Protein AF-A0A3B4X5S6-F1 (afdb_monomer)

Sequence (163 aa):
TFSVDVCCIADQQNKSTLPSPKETIKGNIKTVTEYKIDDDGKKFKIVRTFKIETRKASKAVARRKNWKKFGNSEFDAPGPNVATTTVSDDVFMTFISSKEDLNAQDQDEDPMNKLKGQKIVSCRICKGDHWTTRCPYKDTLGPMQKELAEQLGLSTGDKDKPA

InterPro domains:
  IPR024675 Eukaryotic translation initiation factor 3 subunit G, N-terminal [PF12353] (23-141)
  IPR024675 Eukaryotic translation initiation factor 3 subunit G, N-terminal [cd12933] (27-139)

Solvent-accessible surface area (backbone atoms only — not comparable to full-atom values): 11046 Å² total; per-residue (Å²): 118,75,51,77,50,78,44,78,56,92,72,85,88,83,93,84,77,78,69,77,70,46,78,48,76,60,87,51,36,40,37,41,41,40,62,50,70,48,97,88,69,49,44,35,38,40,38,38,40,41,63,65,76,92,73,92,66,55,73,71,55,51,56,61,73,68,54,81,60,59,77,99,44,48,86,57,69,93,71,90,47,80,92,82,48,76,84,82,79,92,77,88,80,86,87,73,96,53,83,74,62,74,56,49,77,72,55,77,77,42,74,68,67,74,48,77,81,54,84,85,45,62,14,82,84,78,72,43,87,38,57,60,93,70,46,91,55,62,82,78,47,53,85,62,45,59,65,53,35,64,77,66,71,62,84,81,81,83,80,85,78,82,134

Nearest PDB structures (foldseek):
  3a3d-assembly1_A  TM=5.531E-01  e=5.990E-01  Haemophilus influenzae
  7t3c-assembly1_C  TM=4.407E-01  e=3.693E-01  Homo sapiens
  3a3e-assembly1_A  TM=5.454E-01  e=8.103E-01  Haemophilus influenzae
  7t3b-assembly1_C  TM=4.573E-01  e=5.308E-01  Homo sapiens

pLDDT: mean 73.04, std 13.9, range [35.5, 95.25]

Radius of gyration: 37.75 Å; Cα contacts (8 Å, |Δi|>4): 130; chains: 1; bounding box: 93×39×82 Å

Mean predicted aligned error: 19.36 Å

Foldseek 3Di:
DKDKDKDFDPDDDDPDDFDDWDWDDDPQKIWIWGWDADPVRTIIIIIIIDGRDDDDDDPVVVVVLPDQDDDPCNVPDRDDDPVHDDDDDDDDDDDDPDPVVVCVVVPVPDVVVVCPPDLPDAAPQPRDSDDVVPDPCVVVSVVVCVVVCVVVVDDDDDDDDDD

Secondary structure (DSSP, 8-state):
-EEEEEEE-------S-PPPPEEEEETTEEEEEEEEE-TTS-EEEEEEEEE-------HHHHHHHTPPP-GGGTTPPSS--TTT-PPPP-------SSSGGGGHHHHTT-HHHHTTTS-----TTT-SSS-GGG-TTTTTSHHHHHHHHHHHT----------

Structure (mmCIF, N/CA/C/O backbone):
data_AF-A0A3B4X5S6-F1
#
_entry.id   AF-A0A3B4X5S6-F1
#
loop_
_atom_site.group_PDB
_atom_site.id
_atom_site.type_symbol
_atom_site.label_atom_id
_atom_site.label_alt_id
_atom_site.label_comp_id
_atom_site.label_asym_id
_atom_site.label_entity_id
_atom_site.label_seq_id
_atom_site.pdbx_PDB_ins_code
_atom_site.Cartn_x
_atom_site.Cartn_y
_atom_site.Cartn_z
_atom_site.occupancy
_atom_site.B_iso_or_equiv
_atom_site.auth_seq_id
_atom_site.auth_comp_id
_atom_site.auth_asym_id
_atom_site.auth_atom_id
_atom_site.pdbx_PDB_model_num
ATOM 1 N N . THR A 1 1 ? -2.498 8.653 4.731 1.00 51.62 1 THR A N 1
ATOM 2 C CA . THR A 1 1 ? -1.125 8.756 5.255 1.00 51.62 1 THR A CA 1
ATOM 3 C C . THR A 1 1 ? -1.082 8.043 6.579 1.00 51.62 1 THR A C 1
ATOM 5 O O . THR A 1 1 ? -1.880 8.372 7.451 1.00 51.62 1 THR A O 1
ATOM 8 N N . PHE A 1 2 ? -0.259 7.008 6.672 1.00 57.34 2 PHE A N 1
ATOM 9 C CA . PHE A 1 2 ? -0.044 6.231 7.887 1.00 57.34 2 PHE A CA 1
ATOM 10 C C . PHE A 1 2 ? 1.365 6.588 8.352 1.00 57.34 2 PHE A C 1
ATOM 12 O O . PHE A 1 2 ? 2.281 6.531 7.539 1.00 57.34 2 PHE A O 1
ATOM 19 N N . SER A 1 3 ? 1.514 7.023 9.603 1.00 65.69 3 SER A N 1
ATOM 20 C CA . SER A 1 3 ? 2.824 7.324 10.192 1.00 65.69 3 SER A CA 1
ATOM 21 C C . SER A 1 3 ? 3.085 6.353 11.329 1.00 65.69 3 SER A C 1
ATOM 23 O O . SER A 1 3 ? 2.175 6.061 12.118 1.00 65.69 3 SER A O 1
ATOM 25 N N . VAL A 1 4 ? 4.311 5.844 11.386 1.00 69.88 4 VAL A N 1
ATOM 26 C CA . VAL A 1 4 ? 4.790 4.999 12.475 1.00 69.88 4 VAL A CA 1
ATOM 27 C C . VAL A 1 4 ? 5.937 5.734 13.140 1.00 69.88 4 VAL A C 1
ATOM 29 O O . VAL A 1 4 ? 7.016 5.844 12.570 1.00 69.88 4 VAL A O 1
ATOM 32 N N . ASP A 1 5 ? 5.690 6.223 14.349 1.00 73.75 5 ASP A N 1
ATOM 33 C CA . ASP A 1 5 ? 6.695 6.902 15.154 1.00 73.75 5 ASP A CA 1
ATOM 34 C C . ASP A 1 5 ? 7.225 5.917 16.200 1.00 73.75 5 ASP A C 1
ATOM 36 O O . ASP A 1 5 ? 6.476 5.415 17.049 1.00 73.75 5 ASP A O 1
ATOM 40 N N . VAL A 1 6 ? 8.522 5.613 16.122 1.00 76.00 6 VAL A N 1
ATOM 41 C CA . VAL A 1 6 ? 9.223 4.769 17.095 1.00 76.00 6 VAL A CA 1
ATOM 42 C C . VAL A 1 6 ? 10.006 5.676 18.032 1.00 76.00 6 VAL A C 1
ATOM 44 O O . VAL A 1 6 ? 10.913 6.386 17.610 1.00 76.00 6 VAL A O 1
ATOM 47 N N . CYS A 1 7 ? 9.650 5.661 19.315 1.00 65.88 7 CYS A N 1
ATOM 48 C CA . CYS A 1 7 ? 10.346 6.431 20.340 1.00 65.88 7 CYS A CA 1
ATOM 49 C C . CYS A 1 7 ? 11.068 5.481 21.301 1.00 65.88 7 CYS A C 1
ATOM 51 O O . CYS A 1 7 ? 10.441 4.608 21.915 1.00 65.88 7 CYS A O 1
ATOM 53 N N . CYS A 1 8 ? 12.384 5.656 21.433 1.00 63.84 8 CYS A N 1
ATOM 54 C CA . CYS A 1 8 ? 13.185 4.986 22.452 1.00 63.84 8 CYS A CA 1
ATOM 55 C C . CYS A 1 8 ? 12.825 5.557 23.825 1.00 63.84 8 CYS A C 1
ATOM 57 O O . CYS A 1 8 ? 12.979 6.756 24.057 1.00 63.84 8 CYS A O 1
ATOM 59 N N . ILE A 1 9 ? 12.355 4.706 24.738 1.00 64.19 9 ILE A N 1
ATOM 60 C CA . ILE A 1 9 ? 12.080 5.124 26.112 1.00 64.19 9 ILE A CA 1
ATOM 61 C C . ILE A 1 9 ? 13.329 4.832 26.939 1.00 64.19 9 ILE A C 1
ATOM 63 O O . ILE A 1 9 ? 13.628 3.677 27.243 1.00 64.19 9 ILE A O 1
ATOM 67 N N . ALA A 1 10 ? 14.056 5.887 27.301 1.00 49.38 10 ALA A N 1
ATOM 68 C CA . ALA A 1 10 ? 15.126 5.818 28.284 1.00 49.38 10 ALA A CA 1
ATOM 69 C C . ALA A 1 10 ? 14.508 5.908 29.685 1.00 49.38 10 ALA A C 1
ATOM 71 O O . ALA A 1 10 ? 14.438 6.988 30.258 1.00 49.38 10 ALA A O 1
ATOM 72 N N . ASP A 1 11 ? 14.015 4.789 30.217 1.00 50.94 11 ASP A N 1
ATOM 73 C CA . ASP A 1 11 ? 13.580 4.738 31.614 1.00 50.94 11 ASP A CA 1
ATOM 74 C C . ASP A 1 11 ? 14.109 3.476 32.301 1.00 50.94 11 ASP A C 1
ATOM 76 O O . ASP A 1 11 ? 13.905 2.341 31.845 1.00 50.94 11 ASP A O 1
ATOM 80 N N . GLN A 1 12 ? 14.872 3.709 33.368 1.00 53.72 12 GLN A N 1
ATOM 81 C CA . GLN A 1 12 ? 15.452 2.686 34.221 1.00 53.72 12 GLN A CA 1
ATOM 82 C C . GLN A 1 12 ? 14.359 2.128 35.148 1.00 53.72 12 GLN A C 1
ATOM 84 O O . GLN A 1 12 ? 13.557 2.868 35.692 1.00 53.72 12 GLN A O 1
ATOM 89 N N . GLN A 1 13 ? 14.402 0.810 35.383 1.00 49.31 13 GLN A N 1
ATOM 90 C CA . GLN A 1 13 ? 13.633 0.068 36.400 1.00 49.31 13 GLN A CA 1
ATOM 91 C C . GLN A 1 13 ? 12.152 -0.237 36.081 1.00 49.31 13 GLN A C 1
ATOM 93 O O . GLN A 1 13 ? 11.245 0.453 36.516 1.00 49.31 13 GLN A O 1
ATOM 98 N N . ASN A 1 14 ? 11.899 -1.361 35.391 1.00 45.72 14 ASN A N 1
ATOM 99 C CA . ASN A 1 14 ? 11.035 -2.460 35.878 1.00 45.72 14 ASN A CA 1
ATOM 100 C C . ASN A 1 14 ? 11.025 -3.592 34.832 1.00 45.72 14 ASN A C 1
ATOM 102 O O . ASN A 1 14 ? 10.677 -3.369 33.666 1.00 45.72 14 ASN A O 1
ATOM 106 N N . LYS A 1 15 ? 11.455 -4.793 35.218 1.00 52.50 15 LYS A N 1
ATOM 107 C CA . LYS A 1 15 ? 11.679 -5.942 34.333 1.00 52.50 15 LYS A CA 1
ATOM 108 C C . LYS A 1 15 ? 10.657 -7.029 34.674 1.00 52.50 15 LYS A C 1
ATOM 110 O O . LYS A 1 15 ? 11.014 -7.971 35.364 1.00 52.50 15 LYS A O 1
ATOM 115 N N . SER A 1 16 ? 9.404 -6.906 34.226 1.00 58.06 16 SER A N 1
ATOM 116 C CA . SER A 1 16 ? 8.506 -8.081 34.231 1.00 58.06 16 SER A CA 1
ATOM 117 C C . SER A 1 16 ? 7.256 -8.024 33.351 1.00 58.06 16 SER A C 1
ATOM 119 O O . SER A 1 16 ? 6.794 -9.090 32.970 1.00 58.06 16 SER A O 1
ATOM 121 N N . THR A 1 17 ? 6.727 -6.870 32.934 1.00 62.66 17 THR A N 1
ATOM 122 C CA . THR A 1 17 ? 5.518 -6.876 32.078 1.00 62.66 17 THR A CA 1
ATOM 123 C C . THR A 1 17 ? 5.406 -5.628 31.213 1.00 62.66 17 THR A C 1
ATOM 125 O O . THR A 1 17 ? 5.401 -4.508 31.725 1.00 62.66 17 THR A O 1
ATOM 128 N N . LEU A 1 18 ? 5.305 -5.816 29.893 1.00 72.50 18 LEU A N 1
ATOM 129 C CA . LEU A 1 18 ? 4.923 -4.752 28.963 1.00 72.50 18 LEU A CA 1
ATOM 130 C C . LEU A 1 18 ? 3.411 -4.495 29.081 1.00 72.50 18 LEU A C 1
ATOM 132 O O . LEU A 1 18 ? 2.645 -5.449 29.230 1.00 72.50 18 LEU A O 1
ATOM 136 N N . PRO A 1 19 ? 2.955 -3.232 29.034 1.00 77.31 19 PRO A N 1
ATOM 137 C CA . PRO A 1 19 ? 1.531 -2.934 29.072 1.00 77.31 19 PRO A CA 1
ATOM 138 C C . PRO A 1 19 ? 0.845 -3.413 27.785 1.00 77.31 19 PRO A C 1
ATOM 140 O O . PRO A 1 19 ? 1.414 -3.320 26.696 1.00 77.31 19 PRO A O 1
ATOM 143 N N . SER A 1 20 ? -0.399 -3.884 27.917 1.00 74.19 20 SER A N 1
ATOM 144 C CA . SER A 1 20 ? -1.230 -4.274 26.772 1.00 74.19 20 SER A CA 1
ATOM 145 C C . SER A 1 20 ? -1.388 -3.106 25.781 1.00 74.19 20 SER A C 1
ATOM 147 O O . SER A 1 20 ? -1.470 -1.950 26.228 1.00 74.19 20 SER A O 1
ATOM 149 N N . PRO A 1 21 ? -1.433 -3.366 24.459 1.00 78.38 21 PRO A N 1
ATOM 150 C CA . PRO A 1 21 ? -1.645 -2.333 23.453 1.00 78.38 21 PRO A CA 1
ATOM 151 C C . PRO A 1 21 ? -2.886 -1.487 23.752 1.00 78.38 21 PRO A C 1
ATOM 153 O O . PRO A 1 21 ? -3.951 -2.006 24.085 1.00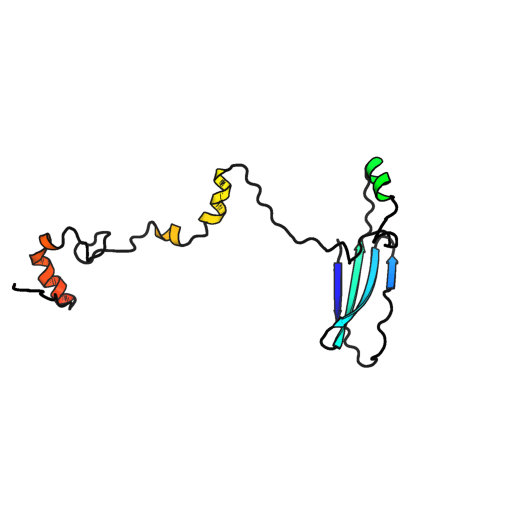 78.38 21 PRO A O 1
ATOM 156 N N . LYS A 1 22 ? -2.752 -0.165 23.625 1.00 82.75 22 LYS A N 1
ATOM 157 C CA . LYS A 1 22 ? -3.858 0.780 23.826 1.00 82.75 22 LYS A CA 1
ATOM 158 C C . LYS A 1 22 ? -4.281 1.369 22.491 1.00 82.75 22 LYS A C 1
ATOM 160 O O . LYS A 1 22 ? -3.449 1.896 21.751 1.00 82.75 22 LYS A O 1
ATOM 165 N N . GLU A 1 23 ? -5.580 1.338 22.218 1.00 81.81 23 GLU A N 1
ATOM 166 C CA . GLU A 1 23 ? -6.182 2.018 21.073 1.00 81.81 23 GLU A CA 1
ATOM 167 C C . GLU A 1 23 ? -6.923 3.271 21.543 1.00 81.81 23 GLU A C 1
ATOM 169 O O . GLU A 1 23 ? -7.688 3.235 22.504 1.00 81.81 23 GLU A O 1
ATOM 174 N N . THR A 1 24 ? -6.697 4.406 20.886 1.00 82.94 24 THR A N 1
ATOM 175 C CA . THR A 1 24 ? -7.439 5.648 21.143 1.00 82.94 24 THR A CA 1
ATOM 176 C C . THR A 1 24 ? -7.940 6.208 19.820 1.00 82.94 24 THR A C 1
ATOM 178 O O . THR A 1 24 ? -7.179 6.313 18.861 1.00 82.94 24 THR A O 1
ATOM 181 N N . ILE A 1 25 ? -9.217 6.581 19.762 1.00 82.62 25 ILE A N 1
ATOM 182 C CA . ILE A 1 25 ? -9.838 7.189 18.581 1.00 82.62 25 ILE A CA 1
ATOM 183 C C . ILE A 1 25 ? -10.207 8.626 18.946 1.00 82.62 25 ILE A C 1
ATOM 185 O O . ILE A 1 25 ? -11.036 8.852 19.824 1.00 82.62 25 ILE A O 1
ATOM 189 N N . LYS A 1 26 ? -9.569 9.601 18.294 1.00 83.50 26 LYS A N 1
ATOM 190 C CA . LYS A 1 26 ? -9.871 11.031 18.433 1.00 83.50 26 LYS A CA 1
ATOM 191 C C . LYS A 1 26 ? -10.362 11.555 17.087 1.00 83.50 26 LYS A C 1
ATOM 193 O O . LYS A 1 26 ? -9.567 11.873 16.203 1.00 83.50 26 LYS A O 1
ATOM 198 N N . GLY A 1 27 ? -11.683 11.614 16.920 1.00 84.31 27 GLY A N 1
ATOM 199 C CA . GLY A 1 27 ? -12.312 12.029 15.665 1.00 84.31 27 GLY A CA 1
ATOM 200 C C . GLY A 1 27 ? -11.901 11.125 14.499 1.00 84.31 27 GLY A C 1
ATOM 201 O O . GLY A 1 27 ? -12.134 9.921 14.534 1.00 84.31 27 GLY A O 1
ATOM 202 N N . ASN A 1 28 ? -11.245 11.703 13.491 1.00 80.56 28 ASN A N 1
ATOM 203 C CA . ASN A 1 28 ? -10.793 10.989 12.291 1.00 80.56 28 ASN A CA 1
ATOM 204 C C . ASN A 1 28 ? -9.401 10.354 12.438 1.00 80.56 28 ASN A C 1
ATOM 206 O O . ASN A 1 28 ? -8.832 9.906 11.446 1.00 80.56 28 ASN A O 1
ATOM 210 N N . ILE A 1 29 ? -8.812 10.344 13.635 1.00 82.94 29 ILE A N 1
ATOM 211 C CA . ILE A 1 29 ? -7.480 9.783 13.868 1.00 82.94 29 ILE A CA 1
ATOM 212 C C . ILE A 1 29 ? -7.589 8.638 14.877 1.00 82.94 29 ILE A C 1
ATOM 214 O O . ILE A 1 29 ? -7.980 8.848 16.025 1.00 82.94 29 ILE A O 1
ATOM 218 N N . LYS A 1 30 ? -7.232 7.423 14.450 1.00 83.25 30 LYS A N 1
ATOM 219 C CA . LYS A 1 30 ? -7.025 6.266 15.330 1.00 83.25 30 LYS A CA 1
ATOM 220 C C . LYS A 1 30 ? -5.531 6.156 15.632 1.00 83.25 30 LYS A C 1
ATOM 222 O O . LYS A 1 30 ? -4.720 6.106 14.717 1.00 83.25 30 LYS A O 1
ATOM 227 N N . THR A 1 31 ? -5.164 6.100 16.903 1.00 85.62 31 THR A N 1
ATOM 228 C CA . THR A 1 31 ? -3.782 5.914 17.356 1.00 85.62 31 THR A CA 1
ATOM 229 C C . THR A 1 31 ? -3.690 4.604 18.124 1.00 85.62 31 THR A C 1
ATOM 231 O O . THR A 1 31 ? -4.435 4.391 19.081 1.00 85.62 31 THR A O 1
ATOM 234 N N . VAL A 1 32 ? -2.781 3.725 17.710 1.00 84.44 32 VAL A N 1
ATOM 235 C CA . VAL A 1 32 ? -2.487 2.453 18.380 1.00 84.44 32 VAL A CA 1
ATOM 236 C C . VAL A 1 32 ? -1.097 2.557 18.991 1.00 84.44 32 VAL A C 1
ATOM 238 O O . VAL A 1 32 ? -0.130 2.830 18.283 1.00 84.44 32 VAL A O 1
ATOM 241 N N . THR A 1 33 ? -1.002 2.376 20.307 1.00 85.44 33 THR A N 1
ATOM 242 C CA . THR A 1 33 ? 0.264 2.404 21.048 1.00 85.44 33 THR A CA 1
ATOM 243 C C . THR A 1 33 ? 0.620 1.000 21.515 1.00 85.44 33 THR A C 1
ATOM 245 O O . THR A 1 33 ? -0.126 0.402 22.288 1.00 85.44 33 THR A O 1
ATOM 248 N N . GLU A 1 34 ? 1.772 0.504 21.074 1.00 84.81 34 GLU A N 1
ATOM 249 C CA . GLU A 1 34 ? 2.340 -0.797 21.432 1.00 84.81 34 GLU A CA 1
ATOM 250 C C . GLU A 1 34 ? 3.742 -0.596 22.026 1.00 84.81 34 GLU A C 1
ATOM 252 O O . GLU A 1 34 ? 4.453 0.336 21.651 1.00 84.81 34 GLU A O 1
ATOM 257 N N . TYR A 1 35 ? 4.144 -1.457 22.957 1.00 86.44 35 TYR A N 1
ATOM 258 C CA . TYR A 1 35 ? 5.482 -1.446 23.546 1.00 86.44 35 TYR A CA 1
ATOM 259 C C . TYR A 1 35 ? 6.169 -2.767 23.225 1.00 86.44 35 TY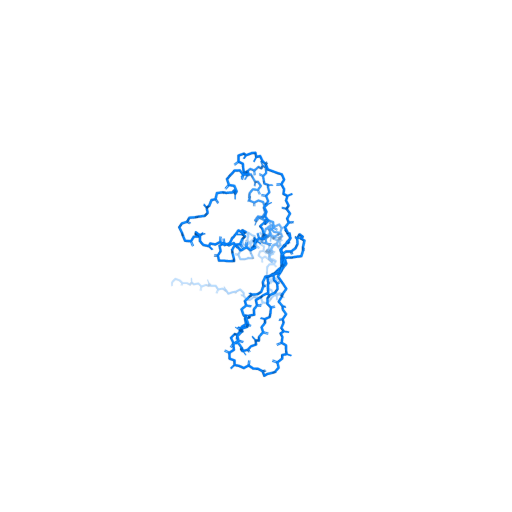R A C 1
ATOM 261 O O . TYR A 1 35 ? 5.555 -3.822 23.372 1.00 86.44 35 TYR A O 1
ATOM 269 N N . LYS A 1 36 ? 7.432 -2.710 22.807 1.00 83.06 36 LYS A N 1
ATOM 270 C CA . LYS A 1 36 ? 8.260 -3.888 22.533 1.00 83.06 36 LYS A CA 1
ATOM 271 C C . LYS A 1 36 ? 9.640 -3.727 23.168 1.00 83.06 36 LYS A C 1
ATOM 273 O O . LYS A 1 36 ? 10.068 -2.614 23.477 1.00 83.06 36 LYS A O 1
ATOM 278 N N . ILE A 1 37 ? 10.291 -4.858 23.416 1.00 85.44 37 ILE A N 1
ATOM 279 C CA . ILE A 1 37 ? 11.672 -4.937 23.896 1.00 85.44 37 ILE A CA 1
ATOM 280 C C . ILE A 1 37 ? 12.495 -5.512 22.749 1.00 85.44 37 ILE A C 1
ATOM 282 O O . ILE A 1 37 ? 12.077 -6.502 22.154 1.00 85.44 37 ILE A O 1
ATOM 286 N N . ASP A 1 38 ? 13.599 -4.849 22.430 1.00 81.94 38 ASP A N 1
ATOM 287 C CA . ASP A 1 38 ? 14.546 -5.275 21.401 1.00 81.94 38 ASP A CA 1
ATOM 288 C C . ASP A 1 38 ? 15.529 -6.318 21.952 1.00 81.94 38 ASP A C 1
ATOM 290 O O . ASP A 1 38 ? 15.626 -6.488 23.172 1.00 81.94 38 ASP A O 1
ATOM 294 N N . ASP A 1 39 ? 16.302 -6.961 21.080 1.00 80.69 39 ASP A N 1
ATOM 295 C CA . ASP A 1 39 ? 17.268 -8.003 21.468 1.00 80.69 39 ASP A CA 1
ATOM 296 C C . ASP A 1 39 ? 18.364 -7.470 22.421 1.00 80.69 39 ASP A C 1
ATOM 298 O O . ASP A 1 39 ? 18.837 -8.183 23.307 1.00 80.69 39 ASP A O 1
ATOM 302 N N . ASP A 1 40 ? 18.675 -6.171 22.338 1.00 82.00 40 ASP A N 1
ATOM 303 C CA . ASP A 1 40 ? 19.562 -5.430 23.255 1.00 82.00 40 ASP A CA 1
ATOM 304 C C . ASP A 1 40 ? 18.946 -5.158 24.649 1.00 82.00 40 ASP A C 1
ATOM 306 O O . ASP A 1 40 ? 19.550 -4.498 25.500 1.00 82.00 40 ASP A O 1
ATOM 310 N N . GLY A 1 41 ? 17.694 -5.560 24.889 1.00 77.62 41 GLY A N 1
ATOM 311 C CA . GLY A 1 41 ? 16.948 -5.248 26.112 1.00 77.62 41 GLY A CA 1
ATOM 312 C C . GLY A 1 41 ? 16.425 -3.806 26.192 1.00 77.62 41 GLY A C 1
ATOM 313 O O . GLY A 1 41 ? 15.887 -3.400 27.228 1.00 77.62 41 GLY A O 1
ATOM 314 N N . LYS A 1 42 ? 16.546 -3.021 25.114 1.00 83.06 42 LYS A N 1
ATOM 315 C CA . LYS A 1 42 ? 16.005 -1.655 25.024 1.00 83.06 42 LYS A CA 1
ATOM 316 C C . LYS A 1 42 ? 14.494 -1.689 24.798 1.00 83.06 42 LYS A C 1
ATOM 318 O O . LYS A 1 42 ? 13.995 -2.442 23.968 1.00 83.06 42 LYS A O 1
ATOM 323 N N . LYS A 1 43 ? 13.753 -0.843 25.518 1.00 82.50 43 LYS A N 1
ATOM 324 C CA . LYS A 1 43 ? 12.299 -0.691 25.357 1.00 82.50 43 LYS A CA 1
ATOM 325 C C . LYS A 1 43 ? 11.991 0.394 24.330 1.00 82.50 43 LYS A C 1
ATOM 327 O O . LYS A 1 43 ? 12.434 1.534 24.475 1.00 82.50 43 LYS A O 1
ATOM 332 N N . PHE A 1 44 ? 11.162 0.068 23.347 1.00 84.56 44 PHE A N 1
ATOM 333 C CA . PHE A 1 44 ? 10.666 1.030 22.372 1.00 84.56 44 PHE A CA 1
ATOM 334 C C . PHE A 1 44 ? 9.141 1.072 22.361 1.00 84.56 44 PHE A C 1
ATOM 336 O O . PHE A 1 44 ? 8.447 0.063 22.515 1.00 84.56 44 PHE A O 1
ATOM 343 N N . LYS A 1 45 ? 8.619 2.288 22.201 1.00 82.62 45 LYS A N 1
ATOM 344 C CA . LYS A 1 45 ? 7.195 2.556 22.027 1.00 82.62 45 LYS A CA 1
ATOM 345 C C . LYS A 1 45 ? 6.923 2.762 20.549 1.00 82.62 45 LYS A C 1
ATOM 347 O O . LYS A 1 45 ? 7.484 3.667 19.936 1.00 82.62 45 LYS A O 1
ATOM 352 N N . ILE A 1 46 ? 6.033 1.945 20.009 1.00 82.12 46 ILE A N 1
ATOM 353 C CA . ILE A 1 46 ? 5.546 2.041 18.640 1.00 82.12 46 ILE A CA 1
ATOM 354 C C . ILE A 1 46 ? 4.205 2.765 18.691 1.00 82.12 46 ILE A C 1
ATOM 356 O O . ILE A 1 46 ? 3.220 2.237 19.216 1.00 82.12 46 ILE A O 1
ATOM 360 N N . VAL A 1 47 ? 4.160 3.979 18.149 1.00 83.50 47 VAL A N 1
ATOM 361 C CA . VAL A 1 47 ? 2.917 4.734 17.984 1.00 83.50 47 VAL A CA 1
ATOM 362 C C . VAL A 1 47 ? 2.530 4.694 16.514 1.00 83.50 47 VAL A C 1
ATOM 364 O O . VAL A 1 47 ? 3.203 5.270 15.665 1.00 83.50 47 VAL A O 1
ATOM 367 N N . ARG A 1 48 ? 1.437 3.996 16.202 1.00 82.69 48 ARG A N 1
ATOM 368 C CA . ARG A 1 48 ? 0.875 3.940 14.848 1.00 82.69 48 ARG A CA 1
ATOM 369 C C . ARG A 1 48 ? -0.321 4.871 14.758 1.00 82.69 48 ARG A C 1
ATOM 371 O O . ARG A 1 48 ? -1.290 4.696 15.499 1.00 82.69 48 ARG A O 1
ATOM 378 N N . THR A 1 49 ? -0.268 5.828 13.839 1.00 79.94 49 THR A N 1
ATOM 379 C CA . THR A 1 49 ? -1.341 6.806 13.635 1.00 79.94 49 THR A CA 1
ATOM 380 C C . THR A 1 49 ? -2.029 6.580 12.291 1.00 79.94 49 THR A C 1
ATOM 382 O O . THR A 1 49 ? -1.405 6.589 11.230 1.00 79.94 49 THR A O 1
ATOM 385 N N . PHE A 1 50 ? -3.344 6.394 12.353 1.00 81.12 50 PHE A N 1
ATOM 386 C CA . PHE A 1 50 ? -4.236 6.046 11.256 1.00 81.12 50 PHE A CA 1
ATOM 387 C C . PHE A 1 50 ? -5.216 7.193 11.004 1.00 81.12 50 PHE A C 1
ATOM 389 O O . PHE A 1 50 ? -6.040 7.506 11.863 1.00 81.12 50 PHE A O 1
ATOM 396 N N . LYS A 1 51 ? -5.175 7.800 9.814 1.00 81.56 51 LYS A N 1
ATOM 397 C CA . LYS A 1 51 ? -6.188 8.778 9.388 1.00 81.56 51 LYS A CA 1
ATOM 398 C C . LYS A 1 51 ? -7.374 8.052 8.747 1.00 81.56 51 LYS A C 1
ATOM 400 O O . LYS A 1 51 ? -7.235 7.463 7.677 1.00 81.56 51 LYS A O 1
ATOM 405 N N . ILE A 1 52 ? -8.532 8.109 9.394 1.00 80.94 52 ILE A N 1
ATOM 406 C CA . ILE A 1 52 ? -9.805 7.583 8.900 1.00 80.94 52 ILE A CA 1
ATOM 407 C C . ILE A 1 52 ? -10.373 8.594 7.901 1.00 80.94 52 ILE A C 1
ATOM 409 O O . ILE A 1 52 ? -10.789 9.690 8.270 1.00 80.94 52 ILE A O 1
ATOM 413 N N . GLU A 1 53 ? -10.374 8.229 6.621 1.00 81.88 53 GLU A N 1
ATOM 414 C CA . GLU A 1 53 ? -10.954 9.029 5.542 1.00 81.88 53 GLU A CA 1
ATOM 415 C C . GLU A 1 53 ? -12.114 8.256 4.903 1.00 81.88 53 GLU A C 1
ATOM 417 O O . GLU A 1 53 ? -11.937 7.170 4.346 1.00 81.88 53 GLU A O 1
ATOM 422 N N . THR A 1 54 ? -13.323 8.809 4.980 1.00 80.06 54 THR A N 1
ATOM 423 C CA . THR A 1 54 ? -14.510 8.251 4.330 1.00 80.06 54 THR A CA 1
ATOM 424 C C . THR A 1 54 ? -14.559 8.689 2.872 1.00 80.06 54 THR A C 1
ATOM 426 O O . THR A 1 54 ? -14.821 9.846 2.557 1.00 80.06 54 THR A O 1
ATOM 429 N N . ARG A 1 55 ? -14.345 7.742 1.954 1.00 84.06 55 ARG A N 1
ATOM 430 C CA . ARG A 1 55 ? -14.515 7.967 0.512 1.00 84.06 55 ARG A CA 1
ATOM 431 C C . ARG A 1 55 ? -15.828 7.379 0.022 1.00 84.06 55 ARG A C 1
ATOM 433 O O . ARG A 1 55 ? -16.178 6.248 0.365 1.00 84.06 55 ARG A O 1
ATOM 440 N N . LYS A 1 56 ? -16.533 8.136 -0.822 1.00 89.75 56 LYS A N 1
ATOM 441 C CA . LYS A 1 56 ? -17.723 7.643 -1.521 1.00 89.75 56 LYS A CA 1
ATOM 442 C C . LYS A 1 56 ? -17.313 6.516 -2.469 1.00 89.75 56 LYS A C 1
ATOM 444 O O . LYS A 1 56 ? -16.326 6.626 -3.190 1.00 89.75 56 LYS A O 1
ATOM 449 N N . ALA A 1 57 ? -18.078 5.433 -2.453 1.00 88.88 57 ALA A N 1
ATOM 450 C CA . ALA A 1 57 ? -17.888 4.281 -3.321 1.00 88.88 57 ALA A CA 1
ATOM 451 C C . ALA A 1 57 ? -19.233 3.872 -3.929 1.00 88.88 57 ALA A C 1
ATOM 45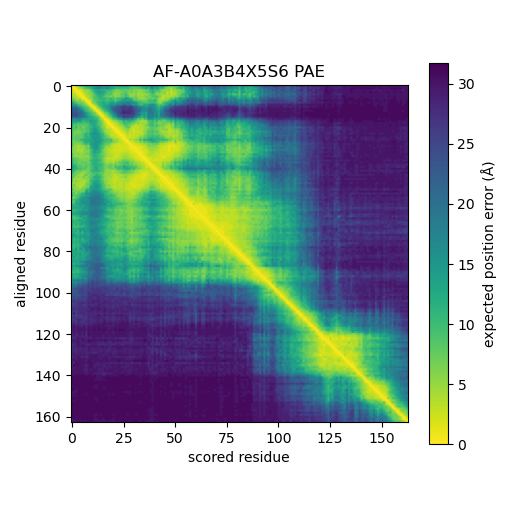3 O O . ALA A 1 57 ? -20.292 4.224 -3.407 1.00 88.88 57 ALA A O 1
ATOM 454 N N . SER A 1 58 ? -19.200 3.114 -5.025 1.00 95.25 58 SER A N 1
ATOM 455 C CA . SER A 1 58 ? -20.422 2.594 -5.641 1.00 95.25 58 SER A CA 1
ATOM 456 C C . SER A 1 58 ? -21.178 1.663 -4.684 1.00 95.25 58 SER A C 1
ATOM 458 O O . SER A 1 58 ? -20.588 1.027 -3.804 1.00 95.25 58 SER A O 1
ATOM 460 N N . LYS A 1 59 ? -22.497 1.530 -4.880 1.00 93.31 59 LYS A N 1
ATOM 461 C CA . LYS A 1 59 ? -23.369 0.694 -4.033 1.00 93.31 59 LYS A CA 1
ATOM 462 C C . LYS A 1 59 ? -22.864 -0.751 -3.913 1.00 93.31 59 LYS A C 1
ATOM 464 O O . LYS A 1 59 ? -22.908 -1.339 -2.835 1.00 93.31 59 LYS A O 1
ATOM 469 N N . ALA A 1 60 ? -22.336 -1.310 -5.004 1.00 93.94 60 ALA A N 1
ATOM 470 C CA . ALA A 1 60 ? -21.766 -2.656 -5.022 1.00 93.94 60 ALA A CA 1
ATOM 471 C C . ALA A 1 60 ? -20.480 -2.769 -4.182 1.00 93.94 60 ALA A C 1
ATOM 473 O O . ALA A 1 60 ? -20.308 -3.749 -3.458 1.00 93.94 60 ALA A O 1
ATOM 474 N N . VAL A 1 61 ? -19.597 -1.764 -4.239 1.00 92.88 61 VAL A N 1
ATOM 475 C CA . VAL A 1 61 ? -18.357 -1.736 -3.446 1.00 92.88 61 VAL A CA 1
ATOM 476 C C . VAL A 1 61 ? -18.669 -1.568 -1.962 1.00 92.88 61 VAL A C 1
ATOM 478 O O . VAL A 1 61 ? -18.111 -2.296 -1.146 1.00 92.88 61 VAL A O 1
ATOM 481 N N . ALA A 1 62 ? -19.591 -0.668 -1.612 1.00 89.31 62 ALA A N 1
ATOM 482 C CA . ALA A 1 62 ? -20.014 -0.464 -0.228 1.00 89.31 62 ALA A CA 1
ATOM 483 C C . ALA A 1 62 ? -20.571 -1.755 0.392 1.00 89.31 62 ALA A C 1
ATOM 485 O O . ALA A 1 62 ? -20.191 -2.124 1.499 1.00 89.31 62 ALA A O 1
ATOM 486 N N . ARG A 1 63 ? -21.396 -2.498 -0.361 1.00 91.25 63 ARG A N 1
ATOM 487 C CA . ARG A 1 63 ? -21.925 -3.793 0.082 1.00 91.25 63 ARG A CA 1
ATOM 488 C C . ARG A 1 63 ? -20.818 -4.808 0.376 1.00 91.25 63 ARG A C 1
ATOM 490 O O . ARG A 1 63 ? -20.879 -5.458 1.411 1.00 91.25 63 ARG A O 1
ATOM 497 N N . ARG A 1 64 ? -19.808 -4.923 -0.497 1.00 92.94 64 ARG A N 1
ATOM 498 C CA . ARG A 1 64 ? -18.681 -5.855 -0.299 1.00 92.94 64 ARG A CA 1
ATOM 499 C C . ARG A 1 64 ? -17.774 -5.461 0.865 1.00 92.94 64 ARG A C 1
ATOM 501 O O . ARG A 1 64 ? -17.287 -6.335 1.565 1.00 92.94 64 ARG A O 1
ATOM 508 N N . LYS A 1 65 ? -17.569 -4.161 1.102 1.00 88.56 65 LYS A N 1
ATOM 509 C CA . LYS A 1 65 ? -16.765 -3.678 2.239 1.00 88.56 65 LYS A CA 1
ATOM 510 C C . LYS A 1 65 ? -17.370 -4.028 3.603 1.00 88.56 65 LYS A C 1
ATOM 512 O O . LYS A 1 65 ? -16.628 -4.117 4.571 1.00 88.56 65 LYS A O 1
ATOM 517 N N . ASN A 1 66 ? -18.685 -4.238 3.663 1.00 87.62 66 ASN A N 1
ATOM 518 C CA . ASN A 1 66 ? -19.409 -4.604 4.883 1.00 87.62 66 ASN A CA 1
ATOM 519 C C . ASN A 1 66 ? -19.586 -6.124 5.053 1.00 87.62 66 ASN A C 1
ATOM 521 O O . ASN A 1 66 ? -20.344 -6.555 5.922 1.00 87.62 66 ASN A O 1
ATOM 525 N N . TRP A 1 67 ? -18.956 -6.950 4.213 1.00 91.19 67 TRP A N 1
ATOM 526 C CA . TRP A 1 67 ? -19.002 -8.400 4.390 1.00 91.19 67 TRP A CA 1
ATOM 527 C C . TRP A 1 67 ? -18.237 -8.822 5.642 1.00 91.19 67 TRP A C 1
ATOM 529 O O . TRP A 1 67 ? -17.167 -8.294 5.943 1.00 91.19 67 TRP A O 1
ATOM 539 N N . LYS A 1 68 ? -18.807 -9.786 6.372 1.00 91.44 68 LYS A N 1
ATOM 540 C CA . LYS A 1 68 ? -18.138 -10.395 7.521 1.00 91.44 68 LYS A CA 1
ATOM 541 C C . LYS A 1 68 ? -16.880 -11.117 7.039 1.00 91.44 68 LYS A C 1
ATOM 543 O O . LYS A 1 68 ? -16.901 -11.768 5.994 1.00 91.44 68 LYS A O 1
ATOM 548 N N . LYS A 1 69 ? -15.794 -10.981 7.799 1.00 91.12 69 LYS A N 1
ATOM 549 C CA . LYS A 1 69 ? -14.576 -11.766 7.582 1.00 91.12 69 LYS A CA 1
ATOM 550 C C . LYS A 1 69 ? -14.846 -13.235 7.930 1.00 91.12 69 LYS A C 1
ATOM 552 O O . LYS A 1 69 ? -15.782 -13.528 8.669 1.00 91.12 69 LYS A O 1
ATOM 557 N N . PHE A 1 70 ? -14.049 -14.141 7.377 1.00 92.88 70 PHE A N 1
ATOM 558 C CA . PHE A 1 70 ? -14.204 -15.588 7.536 1.00 92.88 70 PHE A CA 1
ATOM 559 C C . PHE A 1 70 ? -12.835 -16.280 7.592 1.00 92.88 70 PHE A C 1
ATOM 561 O O . PHE A 1 70 ? -11.813 -15.674 7.257 1.00 92.88 70 PHE A O 1
ATOM 568 N N . GLY A 1 71 ? -12.817 -17.550 8.002 1.00 93.19 71 GLY A N 1
ATOM 569 C CA . GLY A 1 71 ? -11.591 -18.338 8.130 1.00 93.19 71 GLY A CA 1
ATOM 570 C C . GLY A 1 71 ? -10.655 -17.756 9.188 1.00 93.19 71 GLY A C 1
ATOM 571 O O . GLY A 1 71 ? -11.099 -17.308 10.242 1.00 93.19 71 GLY A O 1
ATOM 572 N N . ASN A 1 72 ? -9.359 -17.695 8.886 1.00 89.19 72 ASN A N 1
ATOM 573 C CA . ASN A 1 72 ? -8.339 -17.229 9.835 1.00 89.19 72 ASN A CA 1
ATOM 574 C C . ASN A 1 72 ? -8.492 -15.753 10.255 1.00 89.19 72 ASN A C 1
ATOM 576 O O . ASN A 1 72 ? -7.870 -15.341 11.226 1.00 89.19 72 ASN A O 1
ATOM 580 N N . SER A 1 73 ? -9.317 -14.970 9.551 1.00 87.75 73 SER A N 1
ATOM 581 C CA . SER A 1 73 ? -9.568 -13.554 9.850 1.00 87.75 73 SER A CA 1
ATOM 582 C C . SER A 1 73 ? -10.955 -13.280 10.441 1.00 87.75 73 SER A C 1
ATOM 584 O O . SER A 1 73 ? -11.349 -12.120 10.534 1.00 87.75 73 SER A O 1
ATOM 586 N N . GLU A 1 74 ? -11.723 -14.304 10.830 1.00 89.81 74 GLU A N 1
ATOM 587 C CA . GLU A 1 74 ? -13.083 -14.141 11.379 1.00 89.81 74 GLU A CA 1
ATOM 588 C C . GLU A 1 74 ? -13.135 -13.196 12.591 1.00 89.81 74 GLU A C 1
ATOM 590 O O . GLU A 1 74 ? -14.037 -12.363 12.695 1.00 89.81 74 GLU A O 1
ATOM 595 N N . PHE A 1 75 ? -12.125 -13.268 13.458 1.00 86.94 75 PHE A N 1
ATOM 596 C CA . PHE A 1 75 ? -12.027 -12.458 14.675 1.00 86.94 75 PHE A CA 1
ATOM 597 C C . PHE A 1 75 ? -11.218 -11.165 14.493 1.00 86.94 75 PHE A C 1
ATOM 599 O O . PHE A 1 75 ? -11.026 -10.415 15.451 1.00 86.94 75 PHE A O 1
ATOM 606 N N . ASP A 1 76 ? -10.750 -10.869 13.276 1.00 86.44 76 ASP A N 1
ATOM 607 C CA . ASP A 1 76 ? -9.947 -9.676 13.030 1.00 86.44 76 ASP A CA 1
ATOM 608 C C . ASP A 1 76 ? -10.810 -8.412 13.029 1.00 86.44 76 ASP A C 1
ATOM 610 O O . ASP A 1 76 ? -11.758 -8.275 12.248 1.00 86.44 76 ASP A O 1
ATOM 614 N N . ALA A 1 77 ? -10.389 -7.408 13.798 1.00 83.06 77 ALA A N 1
ATOM 615 C CA . ALA A 1 77 ? -11.052 -6.110 13.851 1.00 83.06 77 ALA A CA 1
ATOM 616 C C . ALA A 1 77 ? -11.182 -5.442 12.459 1.00 83.06 77 ALA A C 1
ATOM 618 O O . ALA A 1 77 ? -10.352 -5.669 11.567 1.00 83.06 77 ALA A O 1
ATOM 619 N N . PRO A 1 78 ? -12.204 -4.592 12.237 1.00 79.25 78 PRO A N 1
ATOM 620 C CA . PRO A 1 78 ? -12.319 -3.801 11.017 1.00 79.25 78 PRO A CA 1
ATOM 621 C C . PRO A 1 78 ? -11.093 -2.906 10.799 1.00 79.25 78 PRO A C 1
ATOM 623 O O . PRO A 1 78 ? -10.654 -2.200 11.707 1.00 79.25 78 PRO A O 1
ATOM 626 N N . GLY A 1 79 ? -10.577 -2.896 9.570 1.00 77.12 79 GLY A N 1
ATOM 627 C CA . GLY A 1 79 ? -9.382 -2.139 9.199 1.00 77.12 79 GLY A CA 1
ATOM 628 C C . GLY A 1 79 ? -8.169 -3.027 8.898 1.00 77.12 79 GLY A C 1
ATOM 629 O O . GLY A 1 79 ? -8.285 -4.255 8.900 1.00 77.12 79 GLY A O 1
ATOM 630 N N . PRO A 1 80 ? -7.027 -2.406 8.564 1.00 76.81 80 PRO A N 1
ATOM 631 C CA . PRO A 1 80 ? -5.801 -3.119 8.228 1.00 76.81 80 PRO A CA 1
ATOM 632 C C . PRO A 1 80 ? -5.231 -3.821 9.464 1.00 76.81 80 PRO A C 1
ATOM 634 O O . PRO A 1 80 ? -5.055 -3.196 10.510 1.00 76.81 80 PRO A O 1
ATOM 637 N N . ASN A 1 81 ? -4.938 -5.114 9.331 1.00 77.75 81 ASN A N 1
ATOM 638 C CA . ASN A 1 81 ? -4.226 -5.891 10.341 1.00 77.75 81 ASN A CA 1
ATOM 639 C C . ASN A 1 81 ? -2.732 -5.915 9.983 1.00 77.75 81 ASN A C 1
ATOM 641 O O . ASN A 1 81 ? -2.375 -6.168 8.832 1.00 77.75 81 ASN A O 1
ATOM 645 N N . VAL A 1 82 ? -1.862 -5.671 10.965 1.00 72.38 82 VAL A N 1
ATOM 646 C CA . VAL A 1 82 ? -0.398 -5.681 10.789 1.00 72.38 82 VAL A CA 1
ATOM 647 C C . VAL A 1 82 ? 0.132 -7.036 10.317 1.00 72.38 82 VAL A C 1
ATOM 649 O O . VAL A 1 82 ? 1.160 -7.080 9.655 1.00 72.38 82 VAL A O 1
ATOM 652 N N . ALA A 1 83 ? -0.572 -8.131 10.621 1.00 75.00 83 ALA A N 1
ATOM 653 C CA . ALA A 1 83 ? -0.196 -9.470 10.173 1.00 75.00 83 ALA A CA 1
ATOM 654 C C . ALA A 1 83 ? -0.419 -9.694 8.664 1.00 75.00 83 ALA A C 1
ATOM 656 O O . ALA A 1 83 ? 0.187 -10.588 8.086 1.00 75.00 83 ALA A O 1
ATOM 657 N N . THR A 1 84 ? -1.290 -8.907 8.022 1.00 75.06 84 THR A N 1
ATOM 658 C CA . THR A 1 84 ? -1.731 -9.142 6.633 1.00 75.06 84 THR A CA 1
ATOM 659 C C . THR A 1 84 ? -1.518 -7.950 5.708 1.00 75.06 84 THR A C 1
ATOM 661 O O . THR A 1 84 ? -1.764 -8.042 4.509 1.00 75.06 84 THR A O 1
ATOM 664 N N . THR A 1 85 ? -1.165 -6.787 6.246 1.00 76.00 85 THR A N 1
ATOM 665 C CA . THR A 1 85 ? -1.067 -5.546 5.478 1.00 76.00 85 THR A CA 1
ATOM 666 C C . THR A 1 85 ? 0.157 -4.771 5.934 1.00 76.00 85 THR A C 1
ATOM 668 O O . THR A 1 85 ? 0.182 -4.227 7.038 1.00 76.00 85 THR A O 1
ATOM 671 N N . THR A 1 86 ? 1.162 -4.712 5.067 1.00 74.94 86 THR A N 1
ATOM 672 C CA . THR A 1 86 ? 2.344 -3.861 5.216 1.00 74.94 86 THR A CA 1
ATOM 673 C C . THR A 1 86 ? 2.142 -2.540 4.478 1.00 74.94 86 THR A C 1
ATOM 675 O O . THR A 1 86 ? 1.265 -2.407 3.620 1.00 74.94 86 THR A O 1
ATOM 678 N N . VAL A 1 87 ? 2.919 -1.526 4.860 1.00 76.06 87 VAL A N 1
ATOM 679 C CA . VAL A 1 87 ? 3.009 -0.283 4.086 1.00 76.06 87 VAL A CA 1
ATOM 680 C C . VAL A 1 87 ? 3.696 -0.624 2.764 1.00 76.06 87 VAL A C 1
ATOM 682 O O . VAL A 1 87 ? 4.655 -1.389 2.769 1.00 76.06 87 VAL A O 1
ATOM 685 N N . SER A 1 88 ? 3.152 -0.132 1.653 1.00 75.75 88 SER A N 1
ATOM 686 C CA . SER A 1 88 ? 3.669 -0.399 0.310 1.00 75.75 88 SER A CA 1
ATOM 687 C C . SER A 1 88 ? 5.125 0.043 0.157 1.00 75.75 88 SER A C 1
ATOM 689 O O . SER A 1 88 ? 5.498 1.080 0.704 1.00 75.75 88 SER A O 1
ATOM 691 N N . ASP A 1 89 ? 5.889 -0.696 -0.646 1.00 82.38 89 ASP A N 1
ATOM 692 C CA . ASP A 1 89 ? 7.176 -0.242 -1.174 1.00 82.38 89 ASP A CA 1
ATOM 693 C C . ASP A 1 89 ? 6.953 0.668 -2.390 1.00 82.38 89 ASP A C 1
ATOM 695 O O . ASP A 1 89 ? 6.053 0.430 -3.207 1.00 82.38 89 ASP A O 1
ATOM 699 N N . ASP A 1 90 ? 7.773 1.710 -2.516 1.00 83.81 90 ASP A N 1
ATOM 700 C CA . ASP A 1 90 ? 7.727 2.614 -3.661 1.00 83.81 90 ASP A CA 1
ATOM 701 C C . ASP A 1 90 ? 8.336 1.927 -4.890 1.00 83.81 90 ASP A C 1
ATOM 703 O O . ASP A 1 90 ? 9.526 1.614 -4.933 1.00 83.81 90 ASP A O 1
ATOM 707 N N . VAL A 1 91 ? 7.507 1.698 -5.910 1.00 86.00 91 VAL A N 1
ATOM 708 C CA . VAL A 1 91 ? 7.927 1.111 -7.187 1.00 86.00 91 VAL A CA 1
ATOM 709 C C . VAL A 1 91 ? 7.865 2.180 -8.270 1.00 86.00 91 VAL A C 1
ATOM 711 O O . VAL A 1 91 ? 6.791 2.694 -8.591 1.00 86.00 91 VAL A O 1
ATOM 714 N N . PHE A 1 92 ? 9.016 2.494 -8.863 1.00 85.06 92 PHE A N 1
ATOM 715 C CA . PHE A 1 92 ? 9.097 3.378 -10.023 1.00 85.06 92 PHE A CA 1
ATOM 716 C C . PHE A 1 92 ? 8.776 2.590 -11.292 1.00 85.06 92 PHE A C 1
ATOM 718 O O . PHE A 1 92 ? 9.433 1.600 -11.604 1.00 85.06 92 PHE A O 1
ATOM 725 N N . MET A 1 93 ? 7.751 3.029 -12.021 1.00 83.19 93 MET A N 1
ATOM 726 C CA . MET A 1 93 ? 7.349 2.421 -13.286 1.00 83.19 93 MET A CA 1
ATOM 727 C C . MET A 1 93 ? 7.687 3.366 -14.436 1.00 83.19 93 MET A C 1
ATOM 729 O O . MET A 1 93 ? 7.135 4.464 -14.524 1.00 83.19 93 MET A O 1
ATOM 733 N N . THR A 1 94 ? 8.570 2.928 -15.329 1.00 83.25 94 THR A N 1
ATOM 734 C CA . THR A 1 94 ? 8.828 3.616 -16.596 1.00 83.25 94 THR A CA 1
ATOM 735 C C . THR A 1 94 ? 7.793 3.158 -17.620 1.00 83.25 94 THR A C 1
ATOM 737 O O . THR A 1 94 ? 7.703 1.971 -17.931 1.00 83.25 94 THR A O 1
ATOM 740 N N . PHE A 1 95 ? 6.999 4.089 -18.150 1.00 78.56 95 PHE A N 1
ATOM 741 C CA . PHE A 1 95 ? 6.081 3.802 -19.251 1.00 78.56 95 PHE A CA 1
ATOM 742 C C . PHE A 1 95 ? 6.820 3.948 -20.572 1.00 78.56 95 PHE A C 1
ATOM 744 O O . PHE A 1 95 ? 7.299 5.030 -20.901 1.00 78.56 95 PHE A O 1
ATOM 751 N N . ILE A 1 96 ? 6.893 2.860 -21.326 1.00 83.44 96 ILE A N 1
ATOM 752 C CA . ILE A 1 96 ? 7.583 2.818 -22.609 1.00 83.44 96 ILE A CA 1
ATOM 753 C C . ILE A 1 96 ? 6.530 2.658 -23.713 1.00 83.44 96 ILE A C 1
ATOM 755 O O . ILE A 1 96 ? 5.669 1.782 -23.627 1.00 83.44 96 ILE A O 1
ATOM 759 N N . SER A 1 97 ? 6.557 3.535 -24.721 1.00 79.44 97 SER A N 1
ATOM 760 C CA . SER A 1 97 ? 5.572 3.582 -25.814 1.00 79.44 97 SER A CA 1
ATOM 761 C C . SER A 1 97 ? 5.944 2.712 -27.020 1.00 79.44 97 SER A C 1
ATOM 763 O O . SER A 1 97 ? 5.055 2.358 -27.795 1.00 79.44 97 SER A O 1
ATOM 765 N N . SER A 1 98 ? 7.220 2.345 -27.174 1.00 76.69 98 SER A N 1
ATOM 766 C CA . SER A 1 98 ? 7.742 1.559 -28.298 1.00 76.69 98 SER A CA 1
ATOM 767 C C . SER A 1 98 ? 8.571 0.358 -27.819 1.00 76.69 98 SER A C 1
ATOM 769 O O . SER A 1 98 ? 9.124 0.358 -26.721 1.00 76.69 98 SER A O 1
ATOM 771 N N . LYS A 1 99 ? 8.650 -0.716 -28.616 1.00 66.69 99 LYS A N 1
ATOM 772 C CA . LYS A 1 99 ? 9.413 -1.919 -28.229 1.00 66.69 99 LYS A CA 1
ATOM 773 C C . LYS A 1 99 ? 10.927 -1.681 -28.312 1.00 66.69 99 LYS A C 1
ATOM 775 O O . LYS A 1 99 ? 11.683 -2.394 -27.656 1.00 66.69 99 LYS A O 1
ATOM 780 N N . GLU A 1 100 ? 11.361 -0.693 -29.094 1.00 65.25 100 GLU A N 1
ATOM 781 C CA . GLU A 1 100 ? 12.765 -0.313 -29.256 1.00 65.25 100 GLU A CA 1
ATOM 782 C C . GLU A 1 100 ? 13.356 0.347 -27.996 1.00 65.25 100 GLU A C 1
ATOM 784 O O . GLU A 1 100 ? 14.511 0.097 -27.654 1.00 65.25 100 GLU A O 1
ATOM 789 N N . ASP A 1 101 ? 12.547 1.096 -27.247 1.00 61.12 101 ASP A N 1
ATOM 790 C CA . ASP A 1 101 ? 12.971 1.833 -26.046 1.00 61.12 101 ASP A CA 1
ATOM 791 C C . ASP A 1 101 ? 13.202 0.935 -24.811 1.00 61.12 101 ASP A C 1
ATOM 793 O O . ASP A 1 101 ? 13.785 1.376 -23.820 1.00 61.12 101 ASP A O 1
ATOM 797 N N . LEU A 1 102 ? 12.805 -0.345 -24.866 1.00 62.59 102 LEU A N 1
ATOM 798 C CA . LEU A 1 102 ? 13.045 -1.323 -23.792 1.00 62.59 102 LEU A CA 1
ATOM 799 C C . LEU A 1 102 ? 14.537 -1.577 -23.530 1.00 62.59 102 LEU A C 1
ATOM 801 O O . LEU A 1 102 ? 14.890 -1.962 -22.423 1.00 62.59 102 LEU A O 1
ATOM 805 N N . ASN A 1 103 ? 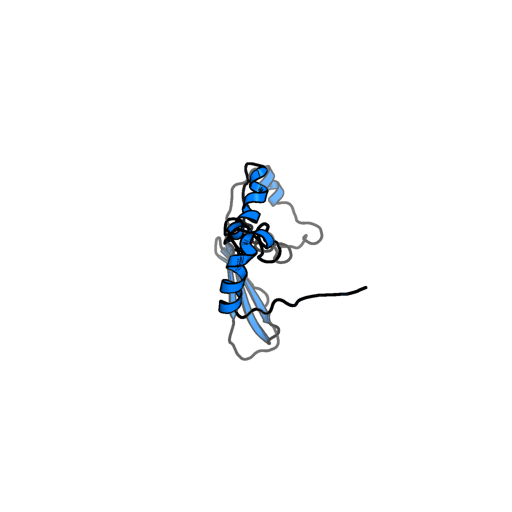15.398 -1.376 -24.534 1.00 59.34 103 ASN A N 1
ATOM 806 C CA . ASN A 1 103 ? 16.843 -1.611 -24.425 1.00 59.34 103 ASN A CA 1
ATOM 807 C C . ASN A 1 103 ? 17.669 -0.321 -24.296 1.00 59.34 103 ASN A C 1
ATOM 809 O O . ASN A 1 103 ? 18.883 -0.403 -24.123 1.00 59.34 103 ASN A O 1
ATOM 813 N N . ALA A 1 104 ? 17.051 0.859 -24.408 1.00 59.81 104 ALA A N 1
ATOM 814 C CA . ALA A 1 104 ? 17.783 2.126 -24.395 1.00 59.81 104 ALA A CA 1
ATOM 815 C C . ALA A 1 104 ? 18.308 2.471 -22.990 1.00 59.81 104 ALA A C 1
ATOM 817 O O . ALA A 1 104 ? 19.452 2.891 -22.848 1.00 59.81 104 ALA A O 1
ATOM 818 N N . GLN A 1 105 ? 17.515 2.208 -21.944 1.00 55.97 105 GLN A N 1
ATOM 819 C CA . GLN A 1 105 ? 17.907 2.527 -20.564 1.00 55.97 105 GLN A CA 1
ATOM 820 C C . GLN A 1 105 ? 19.076 1.675 -20.040 1.00 55.97 105 GLN A C 1
ATOM 822 O O . GLN A 1 105 ? 19.830 2.160 -19.205 1.00 55.97 105 GLN A O 1
ATOM 827 N N . ASP A 1 106 ? 19.268 0.454 -20.550 1.00 56.03 106 ASP A N 1
ATOM 828 C CA . ASP A 1 106 ? 20.406 -0.405 -20.178 1.00 56.03 106 ASP A CA 1
ATOM 829 C C . ASP A 1 106 ? 21.688 -0.100 -20.982 1.00 56.03 106 ASP A C 1
ATOM 831 O O . ASP A 1 106 ? 22.772 -0.526 -20.593 1.00 56.03 106 ASP A O 1
ATOM 835 N N . GLN A 1 107 ? 21.607 0.632 -22.103 1.00 55.09 107 GLN A N 1
ATOM 836 C CA . GLN A 1 107 ? 22.772 0.896 -22.966 1.00 55.09 107 GLN A CA 1
ATOM 837 C C . GLN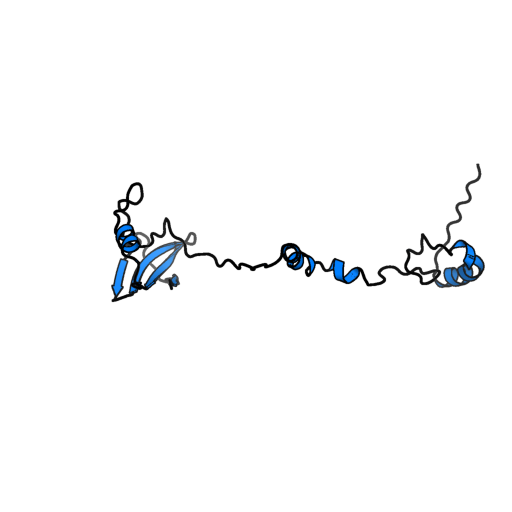 A 1 107 ? 23.517 2.201 -22.660 1.00 55.09 107 GLN A C 1
ATOM 839 O O . GLN A 1 107 ? 24.702 2.305 -22.994 1.00 55.09 107 GLN A O 1
ATOM 844 N N . ASP A 1 108 ? 22.862 3.185 -22.042 1.00 54.50 108 ASP A N 1
ATOM 845 C CA . ASP A 1 108 ? 23.469 4.500 -21.776 1.00 54.50 108 ASP A CA 1
ATOM 846 C C . ASP A 1 108 ? 24.422 4.511 -20.562 1.00 54.50 108 ASP A C 1
ATOM 848 O O . ASP A 1 108 ? 25.269 5.405 -20.435 1.00 54.50 108 AS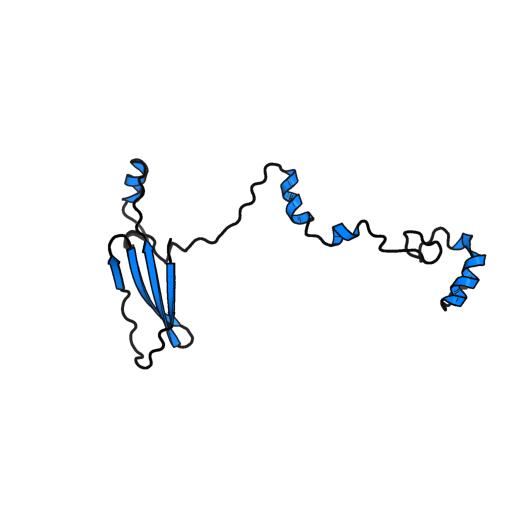P A O 1
ATOM 852 N N . GLU A 1 109 ? 24.362 3.473 -19.724 1.00 56.41 109 GLU A N 1
ATOM 853 C CA . GLU A 1 109 ? 25.193 3.299 -18.524 1.00 56.41 109 GLU A CA 1
ATOM 854 C C . GLU A 1 109 ? 26.408 2.383 -18.748 1.00 56.41 109 GLU A C 1
ATOM 856 O O . GLU A 1 109 ? 27.106 2.040 -17.795 1.00 56.41 109 GLU A O 1
ATOM 861 N N . ASP A 1 110 ? 26.708 1.982 -19.989 1.00 63.09 110 ASP A N 1
ATOM 862 C CA . ASP A 1 110 ? 27.866 1.127 -20.261 1.00 63.09 110 ASP A CA 1
ATOM 863 C C . ASP A 1 110 ? 29.087 1.988 -20.667 1.00 63.09 110 ASP A C 1
ATOM 865 O O . ASP A 1 110 ? 29.179 2.462 -21.812 1.00 63.09 110 ASP A O 1
ATOM 869 N N . PRO A 1 111 ? 30.061 2.243 -19.763 1.00 63.62 111 PRO A N 1
ATOM 870 C CA . PRO A 1 111 ? 31.193 3.139 -20.027 1.00 63.62 111 PRO A CA 1
ATOM 871 C C . PRO A 1 111 ? 32.033 2.685 -21.228 1.00 63.62 111 PRO A C 1
ATOM 873 O O . PRO A 1 111 ? 32.712 3.497 -21.858 1.00 63.62 111 PRO A O 1
ATOM 876 N N . MET A 1 112 ? 31.944 1.405 -21.597 1.00 63.44 112 MET A N 1
ATOM 877 C CA . MET A 1 112 ? 32.641 0.812 -22.732 1.00 63.44 112 MET A CA 1
ATOM 878 C C . MET A 1 112 ? 32.119 1.303 -24.094 1.00 63.44 112 MET A C 1
ATOM 880 O O . MET A 1 112 ? 32.877 1.323 -25.065 1.00 63.44 112 MET A O 1
ATOM 884 N N . ASN A 1 113 ? 30.867 1.768 -24.188 1.00 63.72 113 ASN A N 1
ATOM 885 C CA . ASN A 1 113 ? 30.307 2.286 -25.442 1.00 63.72 113 ASN A CA 1
ATOM 886 C C . ASN A 1 113 ? 30.855 3.683 -25.801 1.00 63.72 113 ASN A C 1
ATOM 888 O O . ASN A 1 113 ? 31.036 3.986 -26.979 1.00 63.72 113 ASN A O 1
ATOM 892 N N . LYS A 1 114 ? 31.234 4.496 -24.803 1.00 61.56 114 LYS A N 1
ATOM 893 C CA . LYS A 1 114 ? 31.896 5.808 -24.996 1.00 61.56 114 LYS A CA 1
ATOM 894 C C . LYS A 1 114 ? 33.341 5.682 -25.502 1.00 61.56 114 LYS A C 1
ATOM 896 O O . LYS A 1 114 ? 33.880 6.618 -26.087 1.00 61.56 114 LYS A O 1
ATOM 901 N N . LEU A 1 115 ? 33.954 4.512 -25.318 1.00 61.56 115 LEU A N 1
ATOM 902 C CA . LEU A 1 115 ? 35.319 4.194 -25.750 1.00 61.56 115 LEU A CA 1
ATOM 903 C C . LEU A 1 115 ? 35.403 3.687 -27.200 1.00 61.56 115 LEU A C 1
ATOM 905 O O . LEU A 1 115 ? 36.485 3.719 -27.782 1.00 61.56 115 LEU A O 1
ATOM 909 N N . LYS A 1 116 ? 34.283 3.288 -27.826 1.00 61.53 116 LYS A N 1
ATOM 910 C CA . LYS A 1 116 ? 34.253 2.754 -29.207 1.00 61.53 116 LYS A CA 1
ATOM 911 C C . LYS A 1 116 ? 34.604 3.774 -30.303 1.00 61.53 116 LYS A C 1
ATOM 913 O O . LYS A 1 116 ? 34.730 3.389 -31.460 1.00 61.53 116 LYS A O 1
ATOM 918 N N . GLY A 1 117 ? 34.780 5.051 -29.955 1.00 60.53 117 GLY A N 1
ATOM 919 C CA . GLY A 1 117 ? 35.211 6.115 -30.872 1.00 60.53 117 GLY A CA 1
ATOM 920 C C . GLY A 1 117 ? 36.594 6.705 -30.574 1.00 60.53 117 GLY A C 1
ATOM 921 O O . GLY A 1 117 ? 37.049 7.575 -31.315 1.00 60.53 117 GLY A O 1
ATOM 922 N N . GLN A 1 118 ? 37.270 6.272 -29.502 1.00 64.12 118 GLN A N 1
ATOM 923 C CA . GLN A 1 118 ? 38.620 6.735 -29.181 1.00 64.12 118 GLN A CA 1
ATOM 924 C C . GLN A 1 118 ? 39.664 5.7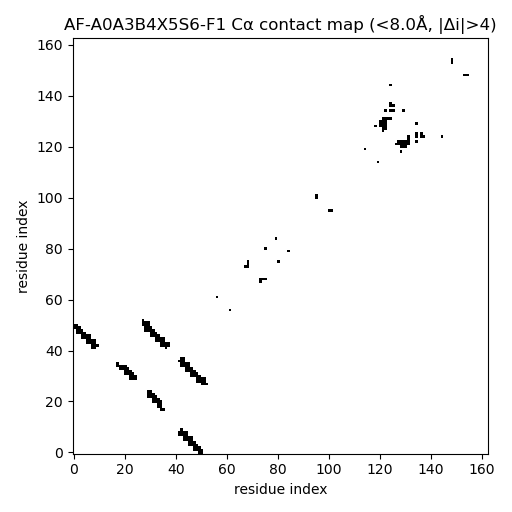49 -29.707 1.00 64.12 118 GLN A C 1
ATOM 926 O O . GLN A 1 118 ? 39.528 4.536 -29.570 1.00 64.12 118 GLN A O 1
ATOM 931 N N . LYS A 1 119 ? 40.734 6.283 -30.303 1.00 62.84 119 LYS A N 1
ATOM 932 C CA . LYS A 1 119 ? 41.886 5.512 -30.791 1.00 62.84 119 LYS A CA 1
ATOM 933 C C . LYS A 1 119 ? 42.659 4.940 -29.597 1.00 62.84 119 LYS A C 1
ATOM 935 O O . LYS A 1 119 ? 43.616 5.549 -29.128 1.00 62.84 119 LYS A O 1
ATOM 940 N N . ILE A 1 120 ? 42.205 3.803 -29.072 1.00 70.19 120 ILE A N 1
ATOM 941 C CA . ILE A 1 120 ? 42.785 3.141 -27.889 1.00 70.19 120 ILE A CA 1
ATOM 942 C C . ILE A 1 120 ? 44.189 2.603 -28.190 1.00 70.19 120 ILE A C 1
ATOM 944 O O . ILE A 1 120 ? 45.032 2.529 -27.297 1.00 70.19 120 ILE A O 1
ATOM 948 N N . VAL A 1 121 ? 44.472 2.256 -29.449 1.00 76.81 121 VAL A N 1
ATOM 949 C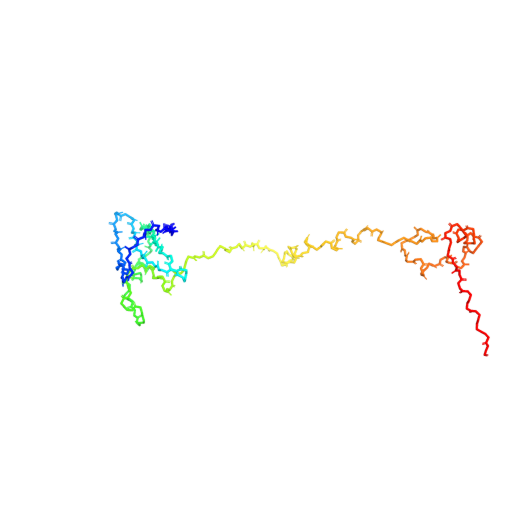 CA . VAL A 1 121 ? 45.771 1.726 -29.861 1.00 76.81 121 VAL A CA 1
ATOM 950 C C . VAL A 1 121 ? 46.344 2.528 -31.026 1.00 76.81 121 VAL A C 1
ATOM 952 O O . VAL A 1 121 ? 45.695 2.746 -32.039 1.00 76.81 121 VAL A O 1
ATOM 955 N N . SER A 1 122 ? 47.595 2.970 -30.891 1.00 82.75 122 SER A N 1
ATOM 956 C CA . SER A 1 122 ? 48.345 3.593 -31.983 1.00 82.75 122 SER A CA 1
ATOM 957 C C . SER A 1 122 ? 49.624 2.810 -32.264 1.00 82.75 122 SER A C 1
ATOM 959 O O . SER A 1 122 ? 50.346 2.380 -31.360 1.00 82.75 122 SER A O 1
ATOM 961 N N . CYS A 1 123 ? 49.903 2.590 -33.544 1.00 83.44 123 CYS A N 1
ATOM 962 C CA . CYS A 1 123 ? 51.098 1.901 -33.992 1.00 83.44 123 CYS A CA 1
ATOM 963 C C . CYS A 1 123 ? 52.320 2.808 -33.823 1.00 83.44 123 CYS A C 1
ATOM 965 O O . CYS A 1 123 ? 52.363 3.898 -34.391 1.00 83.44 123 CYS A O 1
ATOM 967 N N . ARG A 1 124 ? 53.357 2.347 -33.113 1.00 83.38 124 ARG A N 1
ATOM 968 C CA . ARG A 1 124 ? 54.600 3.123 -32.947 1.00 83.38 124 ARG A CA 1
ATOM 969 C C . ARG A 1 124 ? 55.395 3.293 -34.244 1.00 83.38 124 ARG A C 1
ATOM 971 O O . ARG A 1 124 ? 56.156 4.243 -34.350 1.00 83.38 124 ARG A O 1
ATOM 978 N N . ILE A 1 125 ? 55.205 2.400 -35.219 1.00 80.69 125 ILE A N 1
ATOM 979 C CA . ILE A 1 125 ? 55.963 2.396 -36.479 1.00 80.69 125 ILE A CA 1
ATOM 980 C C . ILE A 1 125 ? 55.367 3.391 -37.483 1.00 80.69 125 ILE A C 1
ATOM 982 O O . ILE A 1 125 ? 56.091 4.208 -38.036 1.00 80.69 125 ILE A O 1
ATOM 986 N N . CYS A 1 126 ? 54.049 3.357 -37.713 1.00 78.62 126 CYS A N 1
ATOM 987 C CA . CYS A 1 126 ? 53.408 4.166 -38.762 1.00 78.62 126 CYS A CA 1
ATOM 988 C C . CYS A 1 126 ? 52.307 5.111 -38.250 1.00 78.62 126 CYS A C 1
ATOM 990 O O . CYS A 1 126 ? 51.588 5.701 -39.053 1.00 78.62 126 CYS A O 1
ATOM 992 N N . LYS A 1 127 ? 52.122 5.222 -36.927 1.00 81.06 127 LYS A N 1
ATOM 993 C CA . LYS A 1 127 ? 51.103 6.068 -36.272 1.00 81.06 127 LYS A CA 1
ATOM 994 C C . LYS A 1 127 ? 49.647 5.782 -36.695 1.00 81.06 127 LYS A C 1
ATOM 996 O O . LYS A 1 127 ? 48.771 6.618 -36.498 1.00 81.06 127 LYS A O 1
ATOM 1001 N N . GLY A 1 128 ? 49.383 4.599 -37.257 1.00 80.19 128 GLY A N 1
ATOM 1002 C CA . GLY A 1 128 ? 48.041 4.125 -37.621 1.00 80.19 128 GLY A CA 1
ATOM 1003 C C . GLY A 1 128 ? 47.301 3.443 -36.463 1.00 80.19 128 GLY A C 1
ATOM 1004 O O . GLY A 1 128 ? 47.898 3.153 -35.429 1.00 80.19 128 GLY A O 1
ATOM 1005 N N . ASP A 1 129 ? 46.012 3.156 -36.650 1.00 81.12 129 ASP A N 1
ATOM 1006 C CA . ASP A 1 129 ? 45.135 2.524 -35.648 1.00 81.12 129 ASP A CA 1
ATOM 1007 C C . ASP A 1 129 ? 45.256 0.987 -35.670 1.00 81.12 129 ASP A C 1
ATOM 1009 O O . ASP A 1 129 ? 44.409 0.268 -36.195 1.00 81.12 129 ASP A O 1
ATOM 1013 N N . HIS A 1 130 ? 46.403 0.478 -35.214 1.00 83.50 130 HIS A N 1
ATOM 1014 C CA . HIS A 1 130 ? 46.656 -0.953 -35.032 1.00 83.50 130 HIS A CA 1
ATOM 1015 C C . HIS A 1 130 ? 47.786 -1.197 -34.031 1.00 83.50 130 HIS A C 1
ATOM 1017 O O . HIS A 1 130 ? 48.632 -0.340 -33.766 1.00 83.50 130 HIS A O 1
ATOM 1023 N N . TRP A 1 131 ? 47.842 -2.417 -33.502 1.00 81.50 131 TRP A N 1
ATOM 1024 C CA . TRP A 1 131 ? 48.930 -2.856 -32.637 1.00 81.50 131 TRP A CA 1
ATOM 1025 C C . TRP A 1 131 ? 50.254 -2.893 -33.396 1.00 81.50 131 TRP A C 1
ATOM 1027 O O . TRP A 1 131 ? 50.332 -3.404 -34.511 1.00 81.50 131 TRP A O 1
ATOM 1037 N N . THR A 1 132 ? 51.324 -2.413 -32.758 1.00 80.81 132 THR A N 1
ATOM 1038 C CA . THR A 1 132 ? 52.660 -2.329 -33.383 1.00 80.81 132 THR A CA 1
ATOM 1039 C C . THR A 1 132 ? 53.166 -3.702 -33.863 1.00 80.81 132 THR A C 1
ATOM 1041 O O . THR A 1 132 ? 53.887 -3.782 -34.851 1.00 80.81 132 THR A O 1
ATOM 1044 N N . THR A 1 133 ? 52.726 -4.793 -33.226 1.00 80.75 133 THR A N 1
ATOM 1045 C CA . THR A 1 133 ? 53.060 -6.182 -33.589 1.00 80.75 133 THR A CA 1
ATOM 1046 C C . THR A 1 133 ? 52.417 -6.670 -34.889 1.00 80.75 133 THR A C 1
ATOM 1048 O O . THR A 1 133 ? 52.898 -7.639 -35.465 1.00 80.75 133 THR A O 1
ATOM 1051 N N . ARG A 1 134 ? 51.353 -6.015 -35.371 1.00 77.25 134 ARG A N 1
ATOM 1052 C CA . ARG A 1 134 ? 50.648 -6.352 -36.621 1.00 77.25 134 ARG A CA 1
ATOM 1053 C C . ARG A 1 134 ? 50.691 -5.200 -37.626 1.00 77.25 134 ARG A C 1
ATOM 1055 O O . ARG A 1 134 ? 49.723 -4.973 -38.345 1.00 77.25 134 ARG A O 1
ATOM 1062 N N . CYS A 1 135 ? 51.784 -4.436 -37.642 1.00 80.06 135 CYS A N 1
ATOM 1063 C CA . CYS A 1 135 ? 51.918 -3.303 -38.548 1.00 80.06 135 CYS A CA 1
ATOM 1064 C C . CYS A 1 135 ? 52.053 -3.768 -40.010 1.00 80.06 135 CYS A C 1
ATOM 1066 O O . CYS A 1 135 ? 53.049 -4.420 -40.327 1.00 80.06 135 CYS A O 1
ATOM 1068 N N . PRO A 1 136 ? 51.121 -3.400 -40.915 1.00 84.06 136 PRO A N 1
ATOM 1069 C CA . PRO A 1 136 ? 51.181 -3.794 -42.328 1.00 84.06 136 PRO A CA 1
ATOM 1070 C C . PRO A 1 136 ? 52.422 -3.267 -43.058 1.00 84.06 136 PRO A C 1
ATOM 1072 O O . PRO A 1 136 ? 52.831 -3.823 -44.069 1.00 84.06 136 PRO A O 1
ATOM 1075 N N . TYR A 1 137 ? 53.023 -2.197 -42.535 1.00 76.88 137 TYR A N 1
ATOM 1076 C CA . TYR A 1 137 ? 54.176 -1.511 -43.120 1.00 76.88 137 TYR A CA 1
ATOM 1077 C C . TYR A 1 137 ? 55.492 -1.842 -42.413 1.00 76.88 137 TYR A C 1
ATOM 1079 O O . TYR A 1 137 ? 56.499 -1.168 -42.641 1.00 76.88 137 TYR A O 1
ATOM 1087 N N . LYS A 1 138 ? 55.497 -2.847 -41.525 1.00 69.19 138 LYS A N 1
ATOM 1088 C CA . LYS A 1 138 ? 56.674 -3.201 -40.728 1.00 69.19 138 LYS A CA 1
ATOM 1089 C C . LYS A 1 138 ? 57.881 -3.505 -41.616 1.00 69.19 138 LYS A C 1
ATOM 1091 O O . LYS A 1 138 ? 58.955 -3.001 -41.337 1.00 69.19 138 LYS A O 1
ATOM 1096 N N . ASP A 1 139 ? 57.718 -4.260 -42.691 1.00 69.31 139 ASP A N 1
ATOM 1097 C CA . ASP A 1 139 ? 58.875 -4.691 -43.484 1.00 69.31 139 ASP A CA 1
ATOM 1098 C C . ASP A 1 139 ? 59.213 -3.707 -44.626 1.00 69.31 139 ASP A C 1
ATOM 1100 O O . ASP A 1 139 ? 60.299 -3.751 -45.194 1.00 69.31 139 ASP A O 1
ATOM 1104 N N . THR A 1 140 ? 58.323 -2.751 -44.925 1.00 70.06 140 THR A N 1
ATOM 1105 C CA . THR A 1 140 ? 58.509 -1.737 -45.984 1.00 70.06 140 THR A CA 1
ATOM 1106 C C . THR A 1 140 ? 59.270 -0.497 -45.502 1.00 70.06 140 THR A C 1
ATOM 1108 O O . THR A 1 140 ? 59.919 0.180 -46.292 1.00 70.06 140 THR A O 1
ATOM 1111 N N . LEU A 1 141 ? 59.214 -0.190 -44.202 1.00 63.31 141 LEU A N 1
ATOM 1112 C CA . LEU A 1 141 ? 59.837 1.000 -43.598 1.00 63.31 141 LEU A CA 1
ATOM 1113 C C . LEU A 1 141 ? 61.241 0.732 -43.017 1.00 63.31 141 LEU A C 1
ATOM 1115 O O . LEU A 1 141 ? 61.765 1.553 -42.261 1.00 63.31 141 LEU A O 1
ATOM 1119 N N . GLY A 1 142 ? 61.857 -0.399 -43.381 1.00 60.94 142 GLY A N 1
ATOM 1120 C CA . GLY A 1 142 ? 63.125 -0.913 -42.846 1.00 60.94 142 GLY A CA 1
ATOM 1121 C C . GLY A 1 142 ? 64.247 0.109 -42.578 1.00 60.94 142 GLY A C 1
ATOM 1122 O O . GLY A 1 142 ? 64.806 0.076 -41.482 1.00 60.94 142 GLY A O 1
ATOM 1123 N N . PRO A 1 143 ? 64.583 1.056 -43.480 1.00 58.41 143 PRO A N 1
ATOM 1124 C CA . PRO A 1 143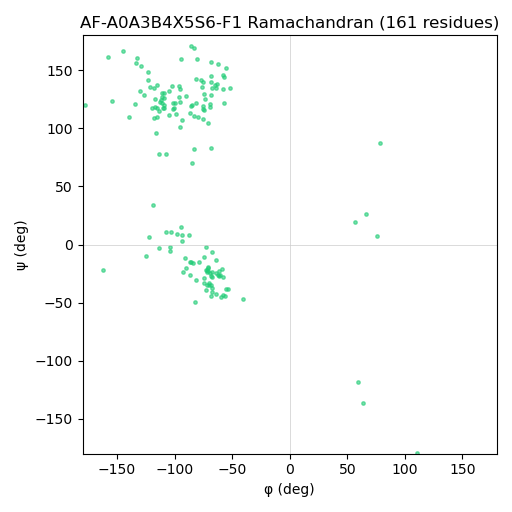 ? 65.694 1.979 -43.227 1.00 58.41 143 PRO A CA 1
ATOM 1125 C C . PRO A 1 143 ? 65.409 3.039 -42.146 1.00 58.41 143 PRO A C 1
ATOM 1127 O O . PRO A 1 143 ? 66.349 3.494 -41.506 1.00 58.41 143 PRO A O 1
ATOM 1130 N N . MET A 1 144 ? 64.145 3.384 -41.867 1.00 56.19 144 MET A N 1
ATOM 1131 C CA . MET A 1 144 ? 63.787 4.303 -40.767 1.00 56.19 144 MET A CA 1
ATOM 1132 C C . MET A 1 144 ? 63.626 3.597 -39.411 1.00 56.19 144 MET A C 1
ATOM 1134 O O . MET A 1 144 ? 63.605 4.245 -38.366 1.00 56.19 144 MET A O 1
ATOM 1138 N N . GLN A 1 145 ? 63.510 2.265 -39.399 1.00 59.44 145 GLN A N 1
ATOM 1139 C CA . GLN A 1 145 ? 63.316 1.499 -38.165 1.00 59.44 145 GLN A CA 1
ATOM 1140 C C . GLN A 1 145 ? 64.583 1.380 -37.328 1.00 59.44 145 GLN A C 1
ATOM 1142 O O . GLN A 1 145 ? 64.485 1.360 -36.105 1.00 59.44 145 GLN A O 1
ATOM 1147 N N . LYS A 1 146 ? 65.757 1.324 -37.965 1.00 59.38 146 LYS A N 1
ATOM 1148 C CA . LYS A 1 146 ? 67.037 1.190 -37.260 1.00 59.38 146 LYS A CA 1
ATOM 1149 C C . LYS A 1 146 ? 67.324 2.414 -36.387 1.00 59.38 146 LYS A C 1
ATOM 1151 O O . LYS A 1 146 ? 67.670 2.269 -35.223 1.00 59.38 146 LYS A O 1
ATOM 1156 N N . GLU A 1 147 ? 67.062 3.600 -36.927 1.00 61.41 147 GLU A N 1
ATOM 1157 C CA . GLU A 1 147 ? 67.304 4.877 -36.252 1.00 61.41 147 GLU A CA 1
ATOM 1158 C C . GLU A 1 147 ? 66.299 5.136 -35.110 1.00 61.41 147 GLU A C 1
ATOM 1160 O O . GLU A 1 147 ? 66.662 5.647 -34.051 1.00 61.41 147 GLU A O 1
ATOM 1165 N N . LEU A 1 148 ? 65.038 4.707 -35.269 1.00 58.31 148 LEU A N 1
ATOM 1166 C CA . LEU A 1 148 ? 64.007 4.858 -34.233 1.00 58.31 148 LEU A CA 1
ATOM 1167 C C . LEU A 1 148 ? 64.075 3.767 -33.144 1.00 58.31 148 LEU A C 1
ATOM 1169 O O . LEU A 1 148 ? 63.736 4.033 -31.991 1.00 58.31 148 LEU A O 1
ATOM 1173 N N . ALA A 1 149 ? 64.517 2.549 -33.478 1.00 59.28 149 ALA A N 1
ATOM 1174 C CA . ALA A 1 149 ? 64.730 1.472 -32.508 1.00 59.28 149 ALA A CA 1
ATOM 1175 C C . ALA A 1 149 ? 65.932 1.751 -31.590 1.00 59.28 149 ALA A C 1
ATOM 1177 O O . ALA A 1 149 ? 65.866 1.447 -30.399 1.00 59.28 149 ALA A O 1
ATOM 1178 N N . GLU A 1 150 ? 66.982 2.389 -32.115 1.00 61.78 150 GLU A N 1
ATOM 1179 C CA . GLU A 1 150 ? 68.162 2.801 -31.347 1.00 61.78 150 GLU A CA 1
ATOM 1180 C C . GLU A 1 150 ? 67.829 3.909 -30.331 1.00 61.78 150 GLU A C 1
ATOM 1182 O O . GLU A 1 150 ? 68.270 3.845 -29.186 1.00 61.78 150 GLU A O 1
ATOM 1187 N N . GLN A 1 151 ? 66.945 4.853 -30.682 1.00 56.75 151 GLN A N 1
ATOM 1188 C CA . GLN A 1 151 ? 66.454 5.873 -29.740 1.00 56.75 151 GLN A CA 1
ATOM 1189 C C . GLN A 1 151 ? 65.502 5.329 -28.661 1.00 56.75 151 GLN A C 1
ATOM 1191 O O . GLN A 1 151 ? 65.354 5.951 -27.610 1.00 56.75 151 GLN A O 1
ATOM 1196 N N . LEU A 1 152 ? 64.842 4.190 -28.900 1.00 56.44 152 LEU A N 1
ATOM 1197 C CA . LEU A 1 152 ? 63.865 3.599 -27.973 1.00 56.44 152 LEU A CA 1
ATOM 1198 C C . LEU A 1 152 ? 64.395 2.379 -27.198 1.00 56.44 152 LEU A C 1
ATOM 1200 O O . LEU A 1 152 ? 63.675 1.855 -26.351 1.00 56.44 152 LEU A O 1
ATOM 1204 N N . GLY A 1 153 ? 65.634 1.938 -27.444 1.00 55.41 153 GLY A N 1
ATOM 1205 C CA . GLY A 1 153 ? 66.331 0.937 -26.626 1.00 55.41 153 GLY A CA 1
ATOM 1206 C C . GLY A 1 153 ? 65.731 -0.478 -26.635 1.00 55.41 153 GLY A C 1
ATOM 1207 O O . GLY A 1 153 ? 65.908 -1.211 -25.663 1.00 55.41 153 GLY A O 1
ATOM 1208 N N . LEU A 1 154 ? 65.015 -0.884 -27.691 1.00 53.56 154 LEU A N 1
ATOM 1209 C CA . LEU A 1 154 ? 64.494 -2.254 -27.818 1.00 53.56 154 LEU A CA 1
ATOM 1210 C C . LEU A 1 154 ? 65.452 -3.131 -28.637 1.00 53.56 154 LEU A C 1
ATOM 1212 O O . LEU A 1 154 ? 65.709 -2.850 -29.805 1.00 53.56 154 LEU A O 1
ATOM 1216 N N . SER A 1 155 ? 65.919 -4.237 -28.053 1.00 46.06 155 SER A N 1
ATOM 1217 C CA . SER A 1 155 ? 66.674 -5.268 -28.767 1.00 46.06 155 SER A CA 1
ATOM 1218 C C . SER A 1 155 ? 65.745 -6.115 -29.644 1.00 46.06 155 SER A C 1
ATOM 1220 O O . SER A 1 155 ? 64.825 -6.783 -29.165 1.00 46.06 155 SER A O 1
ATOM 1222 N N . THR A 1 156 ? 65.976 -6.107 -30.957 1.00 44.97 156 THR A N 1
ATOM 1223 C CA . THR A 1 156 ? 65.379 -7.085 -31.871 1.00 44.97 156 THR A CA 1
ATOM 1224 C C . THR A 1 156 ? 66.111 -8.408 -31.691 1.00 44.97 156 THR A C 1
ATOM 1226 O O . THR A 1 156 ? 67.273 -8.532 -32.060 1.00 44.97 156 THR A O 1
ATOM 1229 N N . GLY A 1 157 ? 65.452 -9.387 -31.072 1.00 44.34 157 GLY A N 1
ATOM 1230 C CA . GLY A 1 157 ? 65.974 -10.747 -30.987 1.00 44.34 157 GLY A CA 1
ATOM 1231 C C . GLY A 1 157 ? 65.916 -11.423 -32.353 1.00 44.34 157 GLY A C 1
ATOM 1232 O O . GLY A 1 157 ? 64.836 -11.835 -32.781 1.00 44.34 157 GLY A O 1
ATOM 1233 N N . ASP A 1 158 ? 67.068 -11.540 -33.009 1.00 40.88 158 ASP A N 1
ATOM 1234 C CA . ASP A 1 158 ? 67.283 -12.449 -34.131 1.00 40.88 158 ASP A CA 1
ATOM 1235 C C . ASP A 1 158 ? 66.959 -13.883 -33.694 1.00 40.88 158 ASP A C 1
ATOM 1237 O O . ASP A 1 158 ? 67.520 -14.413 -32.732 1.00 40.88 158 ASP A O 1
ATOM 1241 N N . LYS A 1 159 ? 66.013 -14.516 -34.389 1.00 46.03 159 LYS A N 1
ATOM 1242 C CA . LYS A 1 159 ? 65.811 -15.964 -34.328 1.00 46.03 159 LYS A CA 1
ATOM 1243 C C . LYS A 1 159 ? 66.291 -16.562 -35.640 1.00 46.03 159 LYS A C 1
ATOM 1245 O O . LYS A 1 159 ? 65.478 -16.934 -36.481 1.00 46.03 159 LYS A O 1
ATOM 1250 N N . ASP A 1 160 ? 67.603 -16.688 -35.774 1.00 42.50 160 ASP A N 1
ATOM 1251 C CA . ASP A 1 160 ? 68.187 -17.645 -36.705 1.00 42.50 160 ASP A CA 1
ATOM 1252 C C . ASP A 1 160 ? 68.057 -19.051 -36.110 1.00 42.50 160 ASP A C 1
ATOM 1254 O O . ASP A 1 160 ? 68.615 -19.364 -35.056 1.00 42.50 160 ASP A O 1
ATOM 1258 N N . LYS A 1 161 ? 67.294 -19.911 -36.785 1.00 35.50 161 LYS A N 1
ATOM 1259 C CA . LYS A 1 161 ? 67.307 -21.359 -36.564 1.00 35.50 161 LYS A CA 1
ATOM 1260 C C . LYS A 1 161 ? 67.818 -22.025 -37.844 1.00 35.50 161 LYS A C 1
ATOM 1262 O O . LYS A 1 161 ? 67.072 -22.025 -38.823 1.00 35.50 161 LYS A O 1
ATOM 1267 N N . PRO A 1 162 ? 69.028 -22.611 -37.867 1.00 43.72 162 PRO A N 1
ATOM 1268 C CA . PRO A 1 162 ? 69.379 -23.581 -38.892 1.00 43.72 162 PRO A CA 1
ATOM 1269 C C . PRO A 1 162 ? 68.808 -24.970 -38.546 1.00 43.72 162 PRO A C 1
ATOM 1271 O O . PRO A 1 162 ? 68.415 -25.225 -37.405 1.00 43.72 162 PRO A O 1
ATOM 1274 N N . ALA A 1 163 ? 68.708 -25.789 -39.596 1.00 40.34 163 ALA A N 1
ATOM 1275 C CA . ALA A 1 163 ? 67.978 -27.055 -39.735 1.00 40.34 163 ALA A CA 1
ATOM 1276 C C . ALA A 1 163 ? 68.210 -28.109 -38.641 1.00 40.34 163 ALA A C 1
ATOM 1278 O O . ALA A 1 163 ? 69.365 -28.267 -38.191 1.00 40.34 163 ALA A O 1
#

Organism: NCBI:txid1841481